Protein AF-A0A8T6WN30-F1 (afdb_monomer)

Structure (mmCIF, N/CA/C/O backbone):
data_AF-A0A8T6WN30-F1
#
_entry.id   AF-A0A8T6WN30-F1
#
loop_
_atom_site.group_PDB
_atom_site.id
_atom_site.type_symbol
_atom_site.label_atom_id
_atom_site.label_alt_id
_atom_site.label_comp_id
_atom_site.label_asym_id
_atom_site.label_entity_id
_atom_site.label_seq_id
_atom_site.pdbx_PDB_ins_code
_atom_site.Cartn_x
_atom_site.Cartn_y
_atom_site.Cartn_z
_atom_site.occupancy
_atom_site.B_iso_or_equiv
_atom_site.auth_seq_id
_atom_site.aut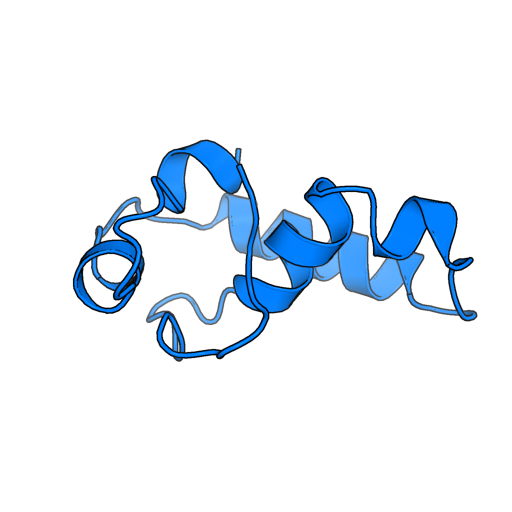h_comp_id
_atom_site.auth_asym_id
_atom_site.auth_atom_id
_atom_site.pdbx_PDB_model_num
ATOM 1 N N . MET A 1 1 ? 5.007 -14.062 -2.799 1.00 65.06 1 MET A N 1
ATOM 2 C CA . MET A 1 1 ? 3.686 -13.564 -3.246 1.00 65.06 1 MET A CA 1
ATOM 3 C C . MET A 1 1 ? 3.892 -12.385 -4.192 1.00 65.06 1 MET A C 1
ATOM 5 O O . MET A 1 1 ? 4.788 -11.597 -3.925 1.00 65.06 1 MET A O 1
ATOM 9 N N . PHE A 1 2 ? 3.180 -12.291 -5.323 1.00 82.38 2 PHE A N 1
ATOM 10 C CA . PHE A 1 2 ? 3.543 -11.368 -6.417 1.00 82.38 2 PHE A CA 1
ATOM 11 C C . PHE A 1 2 ? 2.438 -10.350 -6.734 1.00 82.38 2 PHE A C 1
ATOM 13 O O . PHE A 1 2 ? 1.340 -10.720 -7.147 1.00 82.38 2 PHE A O 1
ATOM 20 N N . CYS A 1 3 ? 2.751 -9.057 -6.598 1.00 88.75 3 CYS A N 1
ATOM 21 C CA . CYS A 1 3 ? 1.883 -7.969 -7.043 1.00 88.75 3 CYS A CA 1
ATOM 22 C C . CYS A 1 3 ? 2.060 -7.720 -8.549 1.00 88.75 3 CYS A C 1
ATOM 24 O O . CYS A 1 3 ? 3.145 -7.366 -9.008 1.00 88.75 3 CYS A O 1
ATOM 26 N N . ARG A 1 4 ? 0.972 -7.833 -9.319 1.00 89.38 4 ARG A N 1
ATOM 27 C CA . ARG A 1 4 ? 0.971 -7.659 -10.786 1.00 89.38 4 ARG A CA 1
ATOM 28 C C . ARG A 1 4 ? 0.891 -6.208 -11.268 1.00 89.38 4 ARG A C 1
ATOM 30 O O . ARG A 1 4 ? 0.760 -5.977 -12.462 1.00 89.38 4 ARG A O 1
ATOM 37 N N . ALA A 1 5 ? 0.942 -5.230 -10.366 1.00 89.50 5 ALA A N 1
ATOM 38 C CA . ALA A 1 5 ? 0.861 -3.807 -10.705 1.00 89.50 5 ALA A CA 1
ATOM 39 C C . ALA A 1 5 ? -0.432 -3.349 -11.417 1.00 89.50 5 ALA A C 1
ATOM 41 O O . ALA A 1 5 ? -0.434 -2.299 -12.051 1.00 89.50 5 ALA A O 1
ATOM 42 N N . CYS A 1 6 ? -1.533 -4.100 -11.303 1.00 93.19 6 CYS A N 1
ATOM 43 C CA . CYS A 1 6 ? -2.796 -3.791 -11.986 1.00 93.19 6 CYS A CA 1
ATOM 44 C C . CYS A 1 6 ? -3.598 -2.635 -11.361 1.00 93.19 6 CYS A C 1
ATOM 46 O O . CYS A 1 6 ? -4.550 -2.167 -11.970 1.00 93.19 6 CYS A O 1
ATOM 48 N N . ASN A 1 7 ? -3.233 -2.177 -10.157 1.00 92.50 7 ASN A N 1
ATOM 49 C CA . ASN A 1 7 ? -3.896 -1.098 -9.410 1.00 92.50 7 ASN A CA 1
ATOM 50 C C . ASN A 1 7 ? -5.368 -1.329 -9.018 1.00 92.50 7 ASN A C 1
ATOM 52 O O . ASN A 1 7 ? -5.985 -0.408 -8.501 1.00 92.50 7 ASN A O 1
ATOM 56 N N . TYR A 1 8 ? -5.925 -2.538 -9.145 1.00 94.06 8 TYR A N 1
ATOM 57 C CA . TYR A 1 8 ? -7.314 -2.791 -8.719 1.00 94.06 8 TYR A CA 1
ATOM 58 C C . TYR A 1 8 ? -7.557 -2.578 -7.221 1.00 94.06 8 TYR A C 1
ATOM 60 O O . TYR A 1 8 ? -8.644 -2.183 -6.819 1.00 94.06 8 TYR A O 1
ATOM 68 N N . CYS A 1 9 ? -6.535 -2.766 -6.385 1.00 93.75 9 CYS A N 1
ATOM 69 C CA . CYS A 1 9 ? -6.624 -2.493 -4.952 1.00 93.75 9 CYS A CA 1
ATOM 70 C C . CYS A 1 9 ? -6.734 -0.994 -4.599 1.00 93.75 9 CYS A C 1
ATOM 72 O O . CYS A 1 9 ? -6.951 -0.665 -3.434 1.00 93.75 9 CYS A O 1
ATOM 74 N N . GLN A 1 10 ? -6.584 -0.090 -5.572 1.00 93.62 10 GLN A N 1
ATOM 75 C CA . GLN A 1 10 ? -6.664 1.363 -5.396 1.00 93.62 10 GLN A CA 1
ATOM 76 C C . GLN A 1 10 ? -8.053 1.912 -5.784 1.00 93.62 10 GLN A C 1
ATOM 78 O O . GLN A 1 10 ? -8.749 1.283 -6.580 1.00 93.62 10 GLN A O 1
ATOM 83 N N . PRO A 1 11 ? -8.474 3.081 -5.255 1.00 94.44 11 PRO A N 1
ATOM 84 C CA . PRO A 1 11 ? -7.824 3.855 -4.194 1.00 94.44 11 PRO A CA 1
ATOM 85 C C . PRO A 1 11 ? -8.033 3.223 -2.809 1.00 94.44 11 PRO A C 1
ATOM 87 O O . PRO A 1 11 ? -9.135 2.767 -2.487 1.00 94.44 11 PRO A O 1
ATOM 90 N N . CYS A 1 12 ? -6.986 3.209 -1.982 1.00 94.62 12 CYS A N 1
ATOM 91 C CA . CYS A 1 12 ? -7.114 2.879 -0.562 1.00 94.62 12 CYS A CA 1
ATOM 92 C C . CYS A 1 12 ? -7.806 4.041 0.184 1.00 94.62 12 CYS A C 1
ATOM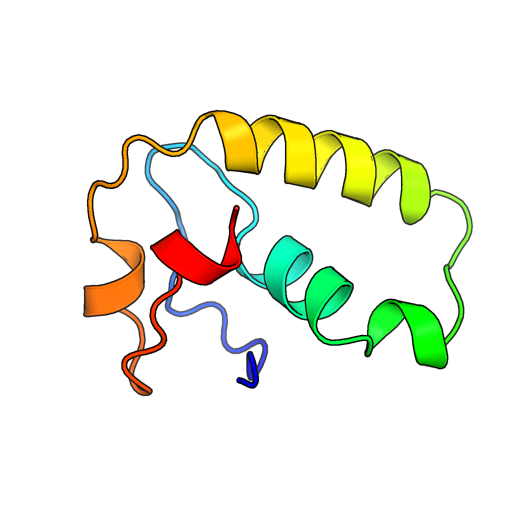 94 O O . CYS A 1 12 ? -7.401 5.184 -0.019 1.00 94.62 12 CYS A O 1
ATOM 96 N N . PRO A 1 13 ? -8.774 3.789 1.089 1.00 92.19 13 PRO A N 1
ATOM 97 C CA . PRO A 1 13 ? -9.395 4.842 1.906 1.00 92.19 13 PRO A CA 1
ATOM 98 C C . PRO A 1 13 ? -8.419 5.611 2.809 1.00 92.19 13 PRO A C 1
ATOM 100 O O . PRO A 1 13 ? -8.736 6.699 3.265 1.00 92.19 13 PRO A O 1
ATOM 103 N N . GLN A 1 14 ? -7.250 5.032 3.097 1.00 92.88 14 GLN A N 1
ATOM 104 C CA . GLN A 1 14 ? -6.157 5.665 3.848 1.00 92.88 14 GLN A CA 1
ATOM 105 C C . GLN A 1 14 ? -5.075 6.247 2.921 1.00 92.88 14 GLN A C 1
ATOM 107 O O . GLN A 1 14 ? -3.971 6.551 3.358 1.00 92.88 14 GLN A O 1
ATOM 112 N N . GLU A 1 15 ? -5.354 6.336 1.616 1.00 93.44 15 GLU A N 1
ATOM 113 C CA . GLU A 1 15 ? -4.446 6.877 0.595 1.00 93.44 15 GLU A CA 1
ATOM 114 C C . GLU A 1 15 ? -3.066 6.196 0.553 1.00 93.44 15 GLU A C 1
ATOM 116 O O . GLU A 1 15 ? -2.056 6.792 0.156 1.00 93.44 15 GLU A O 1
ATOM 121 N N . ILE A 1 16 ? -3.019 4.926 0.960 1.00 94.25 16 ILE A N 1
ATOM 122 C CA . ILE A 1 16 ? -1.809 4.107 0.947 1.00 94.25 16 ILE A CA 1
ATOM 123 C C . ILE A 1 16 ? -1.494 3.730 -0.502 1.00 94.25 16 ILE A C 1
ATOM 125 O O . ILE A 1 16 ? -2.338 3.129 -1.179 1.00 94.25 16 ILE A O 1
ATOM 129 N N . PRO A 1 17 ? -0.276 3.993 -1.006 1.00 94.00 17 PRO A N 1
ATOM 130 C CA . PRO A 1 17 ? 0.137 3.593 -2.347 1.00 94.00 17 PRO A CA 1
ATOM 131 C C . PRO A 1 17 ? 0.512 2.094 -2.395 1.00 94.00 17 PRO A C 1
ATOM 133 O O . PRO A 1 17 ? 1.640 1.736 -2.725 1.00 94.00 17 PRO A O 1
ATOM 136 N N . ILE A 1 18 ? -0.450 1.208 -2.098 1.00 93.62 18 ILE A N 1
ATOM 137 C CA . ILE A 1 18 ? -0.322 -0.259 -1.987 1.00 93.62 18 ILE A CA 1
ATOM 138 C C . ILE A 1 18 ? 0.525 -0.863 -3.110 1.00 93.62 18 ILE A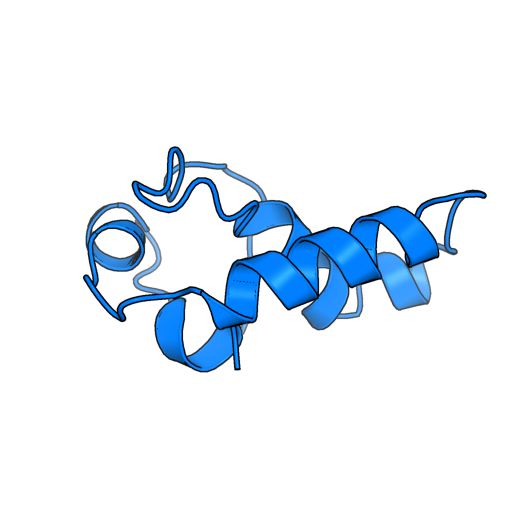 C 1
ATOM 140 O O . ILE A 1 18 ? 1.522 -1.526 -2.846 1.00 93.62 18 ILE A O 1
ATOM 144 N N . THR A 1 19 ? 0.168 -0.618 -4.376 1.00 91.88 19 THR A N 1
ATOM 145 C CA . THR A 1 19 ? 0.898 -1.173 -5.523 1.00 91.88 19 THR A CA 1
ATOM 146 C C . THR A 1 19 ? 2.385 -0.829 -5.479 1.00 91.88 19 THR A C 1
ATOM 148 O O . THR A 1 19 ? 3.222 -1.659 -5.814 1.00 91.88 19 THR A O 1
ATOM 151 N N . PHE A 1 20 ? 2.726 0.396 -5.078 1.00 90.62 20 PHE A N 1
ATOM 152 C CA . PHE A 1 20 ? 4.112 0.839 -5.017 1.00 90.62 20 PHE A CA 1
ATOM 153 C C . PHE A 1 20 ? 4.868 0.152 -3.876 1.00 90.62 20 PHE A C 1
ATOM 155 O O . PHE A 1 20 ? 5.953 -0.369 -4.124 1.00 90.62 20 PHE A O 1
ATOM 162 N N . VAL A 1 21 ? 4.265 0.067 -2.684 1.00 91.00 21 VAL A N 1
ATOM 163 C CA . VAL A 1 21 ? 4.839 -0.640 -1.524 1.00 91.00 21 VAL A CA 1
ATOM 164 C C . VAL A 1 21 ? 5.093 -2.112 -1.863 1.00 91.00 21 VAL A C 1
ATOM 166 O O . VAL A 1 21 ? 6.226 -2.577 -1.790 1.00 91.00 21 VAL A O 1
ATOM 169 N N . LEU A 1 22 ? 4.088 -2.824 -2.383 1.00 89.56 22 LEU A N 1
ATOM 170 C CA . LEU A 1 22 ? 4.216 -4.249 -2.716 1.00 89.56 22 LEU A CA 1
ATOM 171 C C . LEU A 1 22 ? 5.233 -4.525 -3.837 1.00 89.56 22 LEU A C 1
ATOM 173 O O . LEU A 1 22 ? 5.889 -5.571 -3.869 1.00 89.56 22 LEU A O 1
ATOM 177 N N . ARG A 1 23 ? 5.388 -3.603 -4.793 1.00 86.19 23 ARG A N 1
ATOM 178 C CA . ARG A 1 23 ? 6.412 -3.723 -5.844 1.00 86.19 23 ARG A CA 1
ATOM 179 C C . ARG A 1 23 ? 7.822 -3.405 -5.357 1.00 86.19 23 ARG A C 1
ATOM 181 O O . ARG A 1 23 ? 8.783 -3.907 -5.942 1.00 86.19 23 ARG A O 1
ATOM 188 N N . ALA A 1 24 ? 7.946 -2.589 -4.317 1.00 82.00 24 ALA A N 1
ATOM 189 C CA . ALA A 1 24 ? 9.215 -2.363 -3.645 1.00 82.00 24 ALA A CA 1
ATOM 190 C C . ALA A 1 24 ? 9.626 -3.580 -2.805 1.00 82.00 24 ALA A C 1
ATOM 192 O O . ALA A 1 24 ? 10.766 -4.036 -2.919 1.00 82.00 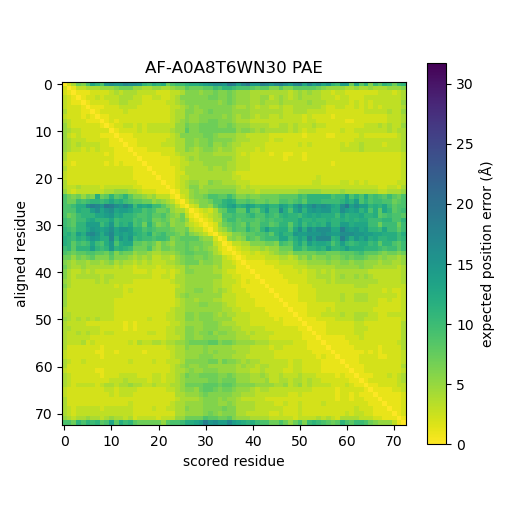24 ALA A O 1
ATOM 193 N N . GLU A 1 25 ? 8.672 -4.146 -2.060 1.00 72.00 25 GLU A N 1
ATOM 194 C CA . GLU A 1 25 ? 8.831 -5.340 -1.217 1.00 72.00 25 GLU A CA 1
ATOM 195 C C . GLU A 1 25 ? 9.193 -6.595 -2.023 1.00 72.00 25 GLU A C 1
ATOM 197 O O . GLU A 1 25 ? 10.150 -7.299 -1.705 1.00 72.00 25 GLU A O 1
ATOM 202 N N . SER A 1 26 ? 8.516 -6.832 -3.153 1.00 67.25 26 SER A N 1
ATOM 203 C CA . SER A 1 26 ? 8.736 -8.002 -4.032 1.00 67.25 26 SER A CA 1
ATOM 204 C C . SER A 1 26 ? 10.098 -8.047 -4.753 1.00 67.25 26 SER A C 1
ATOM 206 O O . SER A 1 26 ? 10.266 -8.769 -5.734 1.00 67.25 26 SER A O 1
ATOM 208 N N . GLN A 1 27 ? 11.087 -7.279 -4.288 1.00 62.22 27 GLN A N 1
ATOM 209 C CA . GLN A 1 27 ? 12.443 -7.149 -4.824 1.00 62.22 27 GLN A CA 1
ATOM 210 C C . GLN A 1 27 ? 12.528 -6.654 -6.274 1.00 62.22 27 GLN A C 1
ATOM 212 O O . GLN A 1 27 ? 13.634 -6.505 -6.792 1.00 62.22 27 GLN A O 1
ATOM 217 N N . PHE A 1 28 ? 11.405 -6.348 -6.932 1.00 63.91 28 PHE A N 1
ATOM 218 C CA . PHE A 1 28 ? 11.406 -5.862 -8.309 1.00 63.91 28 PHE A CA 1
ATOM 219 C C . PHE A 1 28 ? 12.173 -4.538 -8.416 1.00 63.91 28 PHE A C 1
ATOM 221 O O . PHE A 1 28 ? 13.079 -4.417 -9.235 1.00 63.91 28 PHE A O 1
ATOM 228 N N . LEU A 1 29 ? 11.881 -3.572 -7.537 1.00 63.75 29 LEU A N 1
ATOM 229 C CA . LEU A 1 29 ? 12.612 -2.298 -7.514 1.00 63.75 29 LEU A CA 1
ATOM 230 C C . LEU A 1 29 ? 14.051 -2.451 -6.999 1.00 63.75 29 LEU A C 1
ATOM 232 O O . LEU A 1 29 ? 14.946 -1.788 -7.515 1.00 63.75 29 LEU A O 1
ATOM 236 N N . LYS A 1 30 ? 14.301 -3.378 -6.062 1.00 64.88 30 LYS A N 1
ATOM 237 C CA . LYS A 1 30 ? 15.663 -3.676 -5.581 1.00 64.88 30 LYS A CA 1
ATOM 238 C C . LYS A 1 30 ? 16.565 -4.235 -6.692 1.00 64.88 30 LYS A C 1
ATOM 240 O O . LYS A 1 30 ? 17.735 -3.879 -6.741 1.00 64.88 30 LYS A O 1
ATOM 245 N N . ARG A 1 31 ? 16.034 -5.073 -7.594 1.00 66.00 31 ARG A N 1
ATOM 246 C CA . ARG A 1 31 ? 16.795 -5.699 -8.696 1.00 66.00 31 ARG A CA 1
ATOM 247 C C . ARG A 1 31 ? 16.953 -4.808 -9.929 1.00 66.00 31 ARG A C 1
ATOM 249 O O . ARG A 1 31 ? 17.962 -4.910 -10.612 1.00 66.00 31 ARG A O 1
ATOM 256 N N . MET A 1 32 ? 15.971 -3.954 -10.218 1.00 65.50 32 MET A N 1
ATOM 257 C CA . MET A 1 32 ? 15.974 -3.079 -11.403 1.00 65.50 32 MET A CA 1
ATOM 258 C C . MET A 1 32 ? 16.791 -1.789 -11.214 1.00 65.50 32 MET A C 1
ATOM 260 O O . MET A 1 32 ? 16.938 -1.019 -12.160 1.00 65.50 32 MET A O 1
ATOM 264 N N . GLY A 1 33 ? 17.318 -1.557 -10.009 1.00 65.69 33 GLY A N 1
ATOM 265 C CA . GLY A 1 33 ? 18.012 -0.327 -9.646 1.00 65.69 33 GLY A CA 1
ATOM 266 C C . GLY A 1 33 ? 17.038 0.774 -9.224 1.00 65.69 33 GLY A C 1
ATOM 267 O O . GLY A 1 33 ? 16.030 1.050 -9.879 1.00 65.69 33 GLY A O 1
ATOM 268 N N . TRP A 1 34 ? 17.347 1.423 -8.104 1.00 70.75 34 TRP A N 1
ATOM 269 C CA . TRP A 1 34 ? 16.578 2.558 -7.605 1.00 70.75 34 TRP A CA 1
ATOM 270 C C . TRP A 1 34 ? 16.887 3.786 -8.462 1.00 70.75 34 TRP A C 1
ATOM 272 O O . TRP A 1 34 ? 18.047 4.160 -8.625 1.00 70.75 34 TRP A O 1
ATOM 282 N N . ARG A 1 35 ? 15.857 4.451 -9.002 1.00 76.69 35 ARG A N 1
ATOM 283 C CA . ARG A 1 35 ? 16.045 5.794 -9.577 1.00 76.69 35 ARG A CA 1
ATOM 284 C C . ARG A 1 35 ? 16.290 6.785 -8.429 1.00 76.69 35 ARG A C 1
ATOM 286 O O . ARG A 1 35 ? 15.716 6.573 -7.353 1.00 76.69 35 ARG A O 1
ATOM 293 N N . PRO A 1 36 ? 17.050 7.874 -8.638 1.00 77.50 36 PRO A N 1
ATOM 294 C CA . PRO A 1 36 ? 17.196 8.930 -7.636 1.00 77.50 36 PRO A CA 1
ATOM 295 C C . PRO A 1 36 ? 15.827 9.364 -7.083 1.00 77.50 36 PRO A C 1
ATOM 297 O O . PRO A 1 36 ? 14.885 9.555 -7.853 1.00 77.50 36 PRO A O 1
ATOM 300 N N . GLY A 1 37 ? 15.690 9.438 -5.756 1.00 79.19 37 GLY A N 1
ATOM 301 C CA . GLY A 1 37 ? 14.432 9.783 -5.072 1.00 79.19 37 GLY A CA 1
ATOM 302 C C . GLY A 1 37 ? 13.425 8.635 -4.887 1.00 79.19 37 GLY A C 1
ATOM 303 O O . GLY A 1 37 ? 12.396 8.817 -4.237 1.00 79.19 37 GLY A O 1
ATOM 304 N N . THR A 1 38 ? 13.697 7.431 -5.407 1.00 82.75 38 THR A N 1
ATOM 305 C CA . THR A 1 38 ? 12.807 6.269 -5.196 1.00 82.75 38 THR A CA 1
ATOM 306 C C . THR A 1 38 ? 12.832 5.799 -3.739 1.00 82.75 38 THR A C 1
ATOM 308 O O . THR A 1 38 ? 11.807 5.350 -3.237 1.00 82.75 38 THR A O 1
ATOM 311 N N . GLU A 1 39 ? 13.969 5.939 -3.053 1.00 81.81 39 GLU A N 1
ATOM 312 C CA . GLU A 1 39 ? 14.129 5.581 -1.638 1.00 81.81 39 GLU A CA 1
ATOM 313 C C . GLU A 1 39 ? 13.310 6.496 -0.72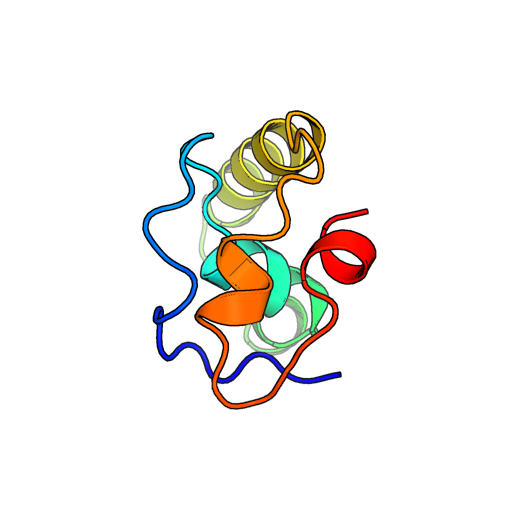3 1.00 81.81 39 GLU A C 1
ATOM 315 O O . GLU A 1 39 ? 12.516 6.008 0.074 1.00 81.81 39 GLU A O 1
ATOM 320 N N . GLU A 1 40 ? 13.393 7.816 -0.911 1.00 87.06 40 GLU A N 1
ATOM 321 C CA . GLU A 1 40 ? 12.575 8.780 -0.162 1.00 87.06 40 GLU A CA 1
ATOM 322 C C . GLU A 1 40 ? 11.077 8.525 -0.381 1.00 87.06 40 GLU A C 1
ATOM 324 O O . GLU A 1 40 ? 10.276 8.500 0.557 1.00 87.06 40 GLU A O 1
ATOM 329 N N . ARG A 1 41 ? 10.687 8.276 -1.637 1.00 87.50 41 ARG A N 1
ATOM 330 C CA . ARG A 1 41 ? 9.307 7.930 -1.977 1.00 87.50 41 ARG A CA 1
ATOM 331 C C . ARG A 1 41 ? 8.880 6.606 -1.342 1.00 87.50 41 ARG A C 1
ATOM 333 O O . ARG A 1 41 ? 7.717 6.488 -0.961 1.00 87.50 41 ARG A O 1
ATOM 340 N N . LEU A 1 42 ? 9.776 5.621 -1.242 1.00 86.94 42 LEU A N 1
ATOM 341 C CA . LEU A 1 42 ? 9.503 4.377 -0.527 1.00 86.94 42 LEU A CA 1
ATOM 342 C C . LEU A 1 42 ? 9.316 4.636 0.960 1.00 86.94 42 LEU A C 1
ATOM 344 O O . LEU A 1 42 ? 8.315 4.177 1.490 1.00 86.94 42 LEU A O 1
ATOM 348 N N . SER A 1 43 ? 10.205 5.395 1.600 1.00 87.31 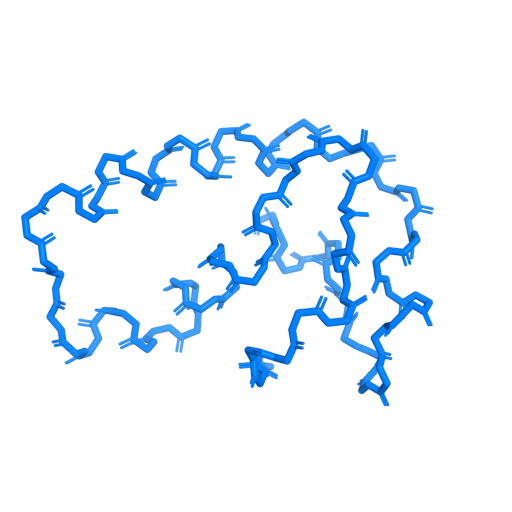43 SER A N 1
ATOM 349 C CA . SER A 1 43 ? 10.085 5.730 3.023 1.00 87.31 43 SER A CA 1
ATOM 350 C C . SER A 1 43 ? 8.712 6.327 3.325 1.00 87.31 43 SER A C 1
ATOM 352 O O . SER A 1 43 ? 7.969 5.794 4.142 1.00 87.31 43 SER A O 1
ATOM 354 N N . LYS A 1 44 ? 8.294 7.335 2.549 1.00 91.19 44 LYS A N 1
ATOM 355 C CA . LYS A 1 44 ? 6.961 7.953 2.665 1.00 91.19 44 LYS A CA 1
ATOM 356 C C . LYS A 1 44 ? 5.814 6.967 2.419 1.00 91.19 44 LYS A C 1
ATOM 358 O O . LYS A 1 44 ? 4.751 7.065 3.026 1.00 91.19 44 LYS A O 1
ATOM 363 N N . ALA A 1 45 ? 5.993 6.032 1.488 1.00 90.56 45 ALA A N 1
ATOM 364 C CA . ALA A 1 45 ? 4.991 5.020 1.178 1.00 90.56 45 ALA A CA 1
ATOM 365 C C . ALA A 1 45 ? 4.857 3.965 2.288 1.00 90.56 45 ALA A C 1
ATOM 367 O O . ALA A 1 45 ? 3.739 3.545 2.573 1.00 90.56 45 ALA A O 1
ATOM 368 N N . VAL A 1 46 ? 5.970 3.570 2.909 1.00 89.19 46 VAL A N 1
ATOM 369 C CA . VAL A 1 46 ? 6.020 2.651 4.054 1.00 89.19 46 VAL A CA 1
ATOM 370 C C . VAL A 1 46 ? 5.454 3.327 5.304 1.00 89.19 46 VAL A C 1
ATOM 372 O O . VAL A 1 46 ? 4.626 2.739 5.988 1.00 89.19 46 VAL A O 1
ATOM 375 N N . GLU A 1 47 ? 5.778 4.597 5.551 1.00 91.19 47 GLU A N 1
ATOM 376 C CA . GLU A 1 47 ? 5.154 5.386 6.623 1.00 91.19 47 GLU A CA 1
ATOM 377 C C . GLU A 1 47 ? 3.629 5.445 6.480 1.00 91.19 47 GLU A C 1
ATOM 379 O O . GLU A 1 47 ? 2.909 5.248 7.455 1.00 91.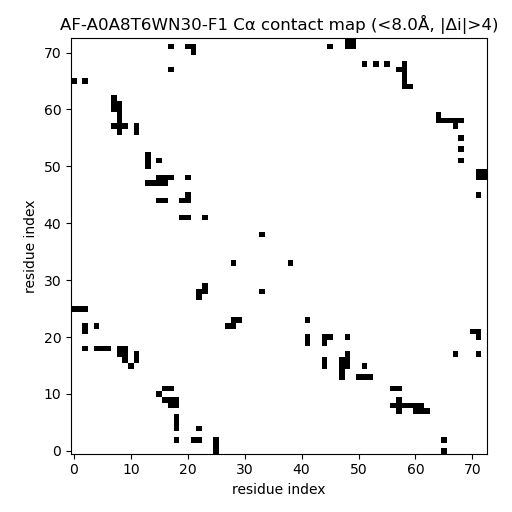19 47 GLU A O 1
ATOM 384 N N . LYS A 1 48 ? 3.118 5.639 5.257 1.00 91.25 48 LYS A N 1
ATOM 385 C CA . LYS A 1 48 ? 1.678 5.525 4.987 1.00 91.25 48 LYS A CA 1
ATOM 386 C C . LYS A 1 48 ? 1.154 4.102 5.171 1.00 91.25 48 LYS A C 1
ATOM 388 O O . LYS A 1 48 ? 0.036 3.930 5.638 1.00 91.25 48 LYS A O 1
ATOM 393 N N . ALA A 1 49 ? 1.916 3.072 4.811 1.00 92.06 49 ALA A N 1
ATOM 394 C CA . ALA A 1 49 ? 1.501 1.689 5.042 1.00 92.06 49 ALA A CA 1
ATOM 395 C C . ALA A 1 49 ? 1.279 1.405 6.540 1.00 92.06 49 ALA A C 1
ATOM 397 O O . ALA A 1 49 ? 0.313 0.725 6.886 1.00 92.06 49 ALA A O 1
ATOM 398 N N . ASN A 1 50 ? 2.066 2.031 7.422 1.00 90.88 50 ASN A N 1
ATOM 399 C CA . ASN A 1 50 ? 1.893 1.945 8.876 1.00 90.88 50 ASN A CA 1
ATOM 400 C C . ASN A 1 50 ? 0.578 2.564 9.387 1.00 90.88 50 ASN A C 1
ATOM 402 O O . ASN A 1 50 ? 0.158 2.256 10.499 1.00 90.88 50 ASN A O 1
ATOM 406 N N . THR A 1 51 ? -0.110 3.398 8.595 1.00 93.12 51 THR A N 1
ATOM 407 C CA . THR A 1 51 ? -1.442 3.929 8.944 1.00 93.12 51 THR A CA 1
ATOM 408 C C . THR A 1 51 ? -2.583 3.010 8.487 1.00 93.12 51 THR A C 1
ATOM 410 O O . THR A 1 51 ? -3.752 3.397 8.519 1.00 93.12 51 THR A O 1
ATOM 413 N N . CYS A 1 52 ? -2.279 1.793 8.022 1.00 94.12 52 CYS A N 1
ATOM 414 C CA . CYS A 1 52 ? -3.280 0.821 7.597 1.00 94.12 52 CYS A CA 1
ATOM 415 C C . CYS A 1 52 ? -4.185 0.394 8.762 1.00 94.12 52 CYS A C 1
ATOM 417 O O . CYS A 1 52 ? -3.771 -0.328 9.663 1.00 94.12 52 CYS A O 1
ATOM 419 N N . ILE A 1 53 ? -5.470 0.741 8.675 1.00 94.56 53 ILE A N 1
ATOM 420 C CA . ILE A 1 53 ? -6.512 0.342 9.640 1.00 94.56 53 ILE A CA 1
ATOM 421 C C . ILE A 1 53 ? -7.066 -1.076 9.412 1.00 94.56 53 ILE A C 1
ATOM 423 O O . ILE A 1 53 ? -8.132 -1.414 9.914 1.00 94.56 53 ILE A O 1
ATOM 427 N N . GLN A 1 54 ? -6.401 -1.893 8.589 1.00 93.62 54 G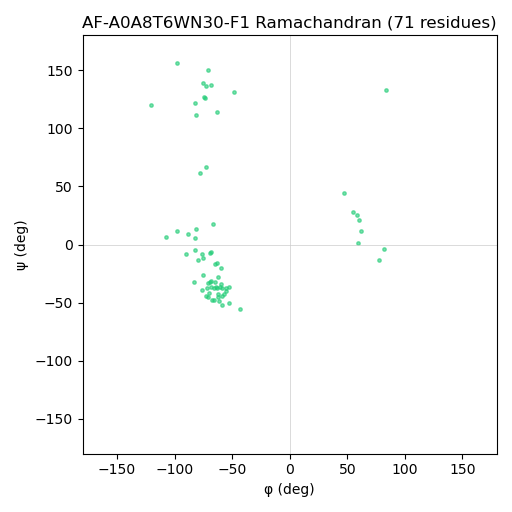LN A N 1
ATOM 428 C CA . GLN A 1 54 ? -6.765 -3.298 8.345 1.00 93.62 54 GLN A CA 1
ATOM 429 C C . GLN A 1 54 ? -8.193 -3.524 7.792 1.00 93.62 54 GLN A C 1
ATOM 431 O O . GLN A 1 54 ? -8.741 -4.619 7.908 1.00 93.62 54 GLN A O 1
ATOM 436 N N . CYS A 1 55 ? -8.766 -2.524 7.106 1.00 94.62 55 CYS A N 1
ATOM 437 C CA . CYS A 1 55 ? -10.159 -2.534 6.625 1.00 94.62 55 CYS A CA 1
ATOM 438 C C . CYS A 1 55 ? -10.520 -3.620 5.590 1.00 94.62 55 CYS A C 1
ATOM 440 O O . CYS A 1 55 ? -11.697 -3.823 5.331 1.00 94.62 55 CYS A O 1
ATOM 442 N N . GLY A 1 56 ? -9.546 -4.271 4.944 1.00 93.25 56 GLY A N 1
ATOM 443 C CA . GLY A 1 56 ? -9.788 -5.375 3.997 1.00 93.25 56 GLY A CA 1
ATOM 444 C C . GLY A 1 56 ? -10.267 -4.981 2.588 1.00 93.25 56 GLY A C 1
ATOM 445 O O . GLY A 1 56 ? -10.133 -5.779 1.667 1.00 93.25 56 GLY A O 1
ATOM 446 N N . VAL A 1 57 ? -10.700 -3.735 2.359 1.00 95.38 57 VAL A N 1
ATOM 447 C CA . VAL A 1 57 ? -11.235 -3.255 1.058 1.00 95.38 57 VAL A CA 1
ATOM 448 C C . VAL A 1 57 ? -10.303 -3.537 -0.131 1.00 95.38 57 VAL A C 1
ATOM 450 O O . VAL A 1 57 ? -10.742 -3.825 -1.242 1.00 95.38 57 VAL A O 1
ATOM 453 N N . CYS A 1 58 ? -8.990 -3.440 0.078 1.00 95.62 58 CYS A N 1
ATOM 454 C CA . CYS A 1 58 ? -8.007 -3.693 -0.975 1.00 95.62 58 CYS A CA 1
ATOM 455 C C . CYS A 1 58 ? -7.943 -5.168 -1.405 1.00 95.62 58 CYS A C 1
ATOM 457 O O . CYS A 1 58 ? -7.666 -5.437 -2.575 1.00 95.62 58 CYS A O 1
ATOM 459 N N . GLU A 1 59 ? -8.201 -6.100 -0.485 1.00 94.88 59 GLU A N 1
ATOM 460 C CA . GLU A 1 59 ? -8.172 -7.546 -0.725 1.00 94.88 59 GLU A CA 1
ATOM 461 C C . GLU A 1 59 ? -9.422 -7.998 -1.480 1.00 94.88 59 GLU A C 1
ATOM 463 O O . GLU A 1 59 ? -9.300 -8.770 -2.427 1.00 94.88 59 GLU A O 1
ATOM 468 N N . GLU A 1 60 ? -10.592 -7.436 -1.155 1.00 94.62 60 GLU A N 1
ATOM 469 C CA . GLU A 1 60 ? -11.844 -7.661 -1.900 1.00 94.62 60 GLU A CA 1
ATOM 470 C C . GLU A 1 60 ? -11.724 -7.243 -3.369 1.00 94.62 60 GLU A C 1
ATOM 472 O O . GLU A 1 60 ? -12.232 -7.909 -4.268 1.00 94.62 60 GLU A O 1
ATOM 477 N N . ARG A 1 61 ? -11.007 -6.145 -3.629 1.00 94.94 61 ARG A N 1
ATOM 478 C CA . ARG A 1 61 ? -10.756 -5.660 -4.992 1.00 94.94 61 ARG A CA 1
ATOM 479 C C . ARG A 1 61 ? -9.643 -6.416 -5.709 1.00 94.94 61 ARG A C 1
ATOM 481 O O . ARG A 1 61 ? -9.454 -6.224 -6.909 1.00 94.94 61 ARG A O 1
ATOM 488 N N . CYS A 1 62 ? -8.846 -7.214 -5.001 1.00 94.06 62 CYS A N 1
ATOM 489 C CA . CYS A 1 62 ? -7.736 -7.925 -5.610 1.00 94.06 62 CYS A CA 1
ATOM 490 C C . CYS A 1 62 ? -8.254 -9.200 -6.297 1.00 94.06 62 CYS A C 1
ATOM 492 O O . CYS A 1 62 ? -8.583 -10.158 -5.601 1.00 94.06 62 CYS A O 1
ATOM 494 N N . PRO A 1 63 ? -8.229 -9.306 -7.641 1.00 92.94 63 PRO A N 1
ATOM 495 C CA . PRO A 1 63 ? -8.721 -10.505 -8.333 1.00 92.94 63 PRO A CA 1
ATOM 496 C C . PRO A 1 63 ? -7.843 -11.746 -8.103 1.00 92.94 63 PRO A C 1
ATOM 498 O O . PRO A 1 63 ? -8.169 -12.835 -8.557 1.00 92.94 63 PRO A O 1
ATOM 501 N N . TYR A 1 64 ? -6.701 -11.576 -7.434 1.00 91.81 64 TYR A N 1
ATOM 502 C CA . TYR A 1 64 ? -5.770 -12.647 -7.086 1.00 91.81 64 TYR A CA 1
ATOM 503 C C . TYR A 1 64 ? -5.795 -12.980 -5.592 1.00 91.81 64 TYR A C 1
ATOM 505 O O . TYR A 1 64 ? -4.942 -13.744 -5.150 1.00 91.81 64 TYR A O 1
ATOM 513 N N . HIS A 1 65 ? -6.715 -12.377 -4.825 1.00 90.12 65 HIS A N 1
ATOM 514 C CA . HIS A 1 65 ? -6.884 -12.598 -3.386 1.00 90.12 65 HIS A CA 1
ATOM 515 C C . HIS A 1 65 ? -5.563 -12.550 -2.608 1.00 90.12 65 HIS A C 1
ATOM 517 O O . HIS A 1 65 ? -5.265 -13.408 -1.780 1.00 90.12 65 HIS A O 1
ATOM 523 N N . LEU A 1 66 ? -4.728 -11.554 -2.919 1.00 91.81 66 LEU A N 1
ATOM 524 C CA . LEU A 1 66 ? -3.489 -11.351 -2.180 1.00 91.81 66 LEU A CA 1
ATOM 525 C C . LEU A 1 66 ? -3.832 -10.888 -0.747 1.00 91.81 66 LEU A C 1
ATOM 527 O O . LEU A 1 66 ? -4.677 -10.002 -0.614 1.00 91.81 66 LEU A O 1
ATOM 531 N N . PRO A 1 67 ? -3.155 -11.403 0.295 1.00 92.44 67 PRO A N 1
ATOM 532 C CA . PRO A 1 67 ? -3.215 -10.922 1.672 1.00 92.44 67 PRO A CA 1
ATOM 533 C C . PRO A 1 67 ? -2.462 -9.590 1.772 1.00 92.44 67 PRO A C 1
ATOM 535 O O . PRO A 1 67 ? -1.378 -9.487 2.341 1.00 92.44 67 PRO A O 1
ATOM 538 N N . ILE A 1 68 ? -3.000 -8.557 1.120 1.00 92.94 68 ILE A N 1
ATOM 539 C CA . ILE A 1 68 ? -2.374 -7.236 1.017 1.00 92.94 68 ILE A CA 1
ATOM 540 C C . ILE A 1 68 ? -2.072 -6.677 2.404 1.00 92.94 68 ILE A C 1
ATOM 542 O O . ILE A 1 68 ? -1.035 -6.050 2.576 1.00 92.94 68 ILE A O 1
ATOM 546 N N . ARG A 1 69 ? -2.946 -6.913 3.383 1.00 92.25 69 ARG A N 1
ATOM 547 C CA . ARG A 1 69 ? -2.763 -6.424 4.747 1.00 92.25 69 ARG A CA 1
ATOM 548 C C . ARG A 1 69 ? -1.515 -6.979 5.420 1.00 92.25 69 ARG A C 1
ATOM 550 O O . ARG A 1 69 ? -0.799 -6.203 6.037 1.00 92.25 69 ARG A O 1
ATOM 557 N N . GLU A 1 70 ? -1.247 -8.272 5.256 1.00 90.00 70 GLU A N 1
ATOM 558 C CA . GLU A 1 70 ? -0.043 -8.921 5.791 1.00 90.00 70 GLU A CA 1
ATOM 559 C C . GLU A 1 70 ? 1.212 -8.428 5.067 1.00 90.00 70 GLU A C 1
ATOM 561 O O . GLU A 1 70 ? 2.247 -8.213 5.687 1.00 90.00 70 GLU A O 1
ATOM 566 N N . LEU A 1 71 ? 1.102 -8.188 3.758 1.00 88.38 71 LEU A N 1
ATOM 567 C CA . LEU A 1 71 ? 2.211 -7.737 2.916 1.00 88.38 71 LEU A CA 1
ATOM 568 C C . LEU A 1 71 ? 2.567 -6.246 3.079 1.00 88.38 71 LEU A C 1
ATOM 570 O O . LEU A 1 71 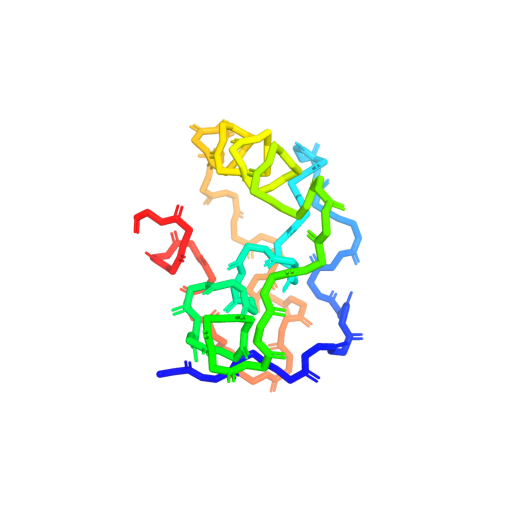? 3.526 -5.789 2.460 1.00 88.38 71 LEU A O 1
ATOM 574 N N . LEU A 1 72 ? 1.768 -5.471 3.817 1.00 86.31 72 LEU A N 1
ATOM 575 C CA . LEU A 1 72 ? 2.053 -4.066 4.138 1.00 86.31 72 LEU A CA 1
ATOM 576 C C . LEU A 1 72 ? 2.850 -3.901 5.445 1.00 86.31 72 LEU A C 1
ATOM 578 O O . LEU A 1 72 ? 3.243 -2.772 5.739 1.00 86.31 72 LEU A O 1
ATOM 582 N N . THR A 1 73 ? 3.049 -4.985 6.202 1.00 67.06 73 THR A N 1
ATOM 583 C CA . THR A 1 73 ? 3.711 -5.028 7.521 1.00 67.06 73 THR A CA 1
ATOM 584 C C . THR A 1 73 ? 5.148 -5.514 7.447 1.00 67.06 73 THR A C 1
ATOM 586 O O . THR A 1 73 ? 5.432 -6.383 6.593 1.00 67.06 73 THR A O 1
#

Foldseek 3Di:
DDQPLPCLLPDDPLNQPLSLQLCVLVCVPVVVDPDPCSVVVNVVNLVSLVVDPVPCSSQVSDPVSDPSNVSSD

pLDDT: mean 86.53, std 9.96, range [62.22, 95.62]

Solvent-accessible surface area (backbone atoms only — not comparable to full-atom values): 4505 Å² total; per-residue (Å²): 132,86,73,83,71,78,57,56,42,54,84,38,97,74,70,35,55,56,60,60,49,41,37,48,71,62,42,52,42,70,73,70,55,75,56,93,66,47,64,62,52,45,53,57,35,51,59,38,34,72,64,62,82,73,80,55,64,41,33,78,44,28,95,76,63,51,67,54,72,67,65,56,105

Radius of gyration: 11.74 Å; Cα contacts (8 Å, |Δi|>4): 79; chains: 1; bounding box: 30×23×22 Å

Mean predicted aligned error: 4.38 Å

Sequence (73 aa):
MFCRACNYCQPCPQEIPITFVLRAESQFLKRMGWRPGTEERLSKAVEKANTCIQCGVCEERCPYHLPIRELLT

Secondary structure (DSSP, 8-state):
-------TTPSPTT---HHHHHHHHTSHHHHH-PPTTHHHHHHHHHHHHTT-----HHHHT-TT---TTGGG-